Protein AF-Q73SS4-F1 (afdb_monomer)

Nearest PDB structures (foldseek):
  3zbh-assembly4_E  TM=8.788E-01  e=2.042E-02  Geobacillus thermodenitrificans
  4lws-assembly3_A  TM=8.722E-01  e=3.290E-02  Thermomonospora curvata DSM 43183
  4j10-assembly1_A  TM=8.920E-01  e=1.048E-01  Bacillus anthracis str. Sterne
  4j7k-assembly1_A  TM=8.903E-01  e=1.048E-01  Bacillus anthracis str. Sterne

Foldseek 3Di:
DDLVVLVVVLVVLVVVLVVLVVVVVVVVVVLVVCVVPDDDDVNVVVVVVVVVVVVVSVVVSVVSVVVSVVSVVVSVVVVVVVVVVVVVVD

Mean predicted aligned error: 6.86 Å

Sequence (90 aa):
MDPAALADAVQRMAEFQRYAEDMIAEIDSRVTRLHQTWTGEGAAAHAEAHQHWVRGEAMMREALAQLGKAASTAHGNYTGAMSKNLGMWS

Structure (mmCIF, N/CA/C/O backbone):
data_AF-Q73SS4-F1
#
_entry.id   AF-Q73SS4-F1
#
loop_
_atom_site.group_PDB
_atom_site.id
_atom_site.type_symbol
_atom_site.label_atom_id
_atom_site.label_alt_id
_atom_site.label_comp_id
_atom_site.label_asym_id
_atom_site.label_entity_id
_atom_site.label_seq_id
_atom_site.pdbx_PDB_ins_code
_atom_site.Cartn_x
_atom_site.Cartn_y
_atom_site.Cartn_z
_atom_site.occupancy
_atom_site.B_iso_or_equiv
_atom_site.auth_seq_id
_atom_site.auth_comp_id
_atom_site.auth_asym_id
_atom_site.auth_atom_id
_atom_site.pdbx_PDB_model_num
ATOM 1 N N . MET A 1 1 ? 18.752 8.446 -22.170 1.00 61.66 1 MET A N 1
ATOM 2 C CA . MET A 1 1 ? 18.230 7.600 -21.077 1.00 61.66 1 MET A CA 1
ATOM 3 C C . MET A 1 1 ? 18.824 6.221 -21.256 1.00 61.66 1 MET A C 1
ATOM 5 O O . MET A 1 1 ? 18.719 5.690 -22.354 1.00 61.66 1 MET A O 1
ATOM 9 N N . ASP A 1 2 ? 19.502 5.709 -20.235 1.00 77.31 2 AS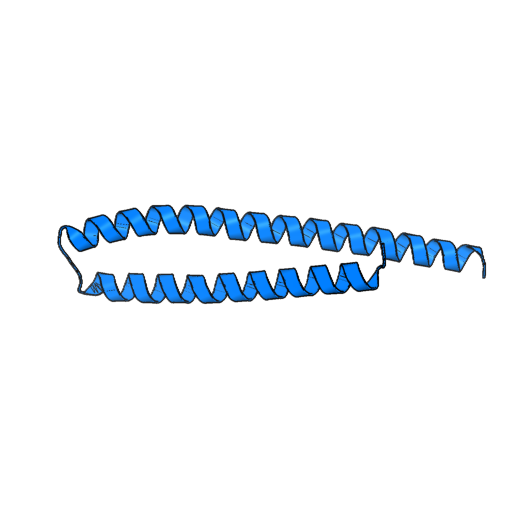P A N 1
ATOM 10 C CA . ASP A 1 2 ? 20.081 4.363 -20.226 1.00 77.31 2 ASP A CA 1
ATOM 11 C C . ASP A 1 2 ? 18.962 3.317 -20.006 1.00 77.31 2 ASP A C 1
ATOM 13 O O . ASP A 1 2 ? 18.259 3.401 -18.992 1.00 77.31 2 ASP A O 1
ATOM 17 N N . PRO A 1 3 ? 18.745 2.358 -20.930 1.00 73.56 3 PRO A N 1
ATOM 18 C CA . PRO A 1 3 ? 17.742 1.304 -20.771 1.00 73.56 3 PRO A CA 1
ATOM 19 C C . PRO A 1 3 ? 17.913 0.468 -19.496 1.00 73.56 3 PRO A C 1
ATOM 21 O O . PRO A 1 3 ? 16.909 0.010 -18.945 1.00 73.56 3 PRO A O 1
ATOM 24 N N . ALA A 1 4 ? 19.151 0.292 -19.017 1.00 79.62 4 ALA A N 1
ATOM 25 C CA . ALA A 1 4 ? 19.440 -0.447 -17.790 1.00 79.62 4 ALA A CA 1
ATOM 26 C C . ALA A 1 4 ? 18.977 0.328 -16.548 1.00 79.62 4 ALA A C 1
ATOM 28 O O . ALA A 1 4 ? 18.307 -0.237 -15.686 1.00 79.62 4 ALA A O 1
ATOM 29 N N . ALA A 1 5 ? 19.230 1.638 -16.499 1.00 81.19 5 ALA A N 1
ATOM 30 C CA . ALA A 1 5 ? 18.729 2.501 -15.429 1.00 81.19 5 ALA A CA 1
ATOM 31 C C . ALA A 1 5 ? 17.189 2.520 -15.359 1.00 81.19 5 ALA A C 1
ATOM 33 O O . ALA A 1 5 ? 16.614 2.549 -14.272 1.00 81.19 5 ALA A O 1
ATOM 34 N N . LEU A 1 6 ? 16.505 2.461 -16.510 1.00 78.81 6 LEU A N 1
ATOM 35 C CA . LEU A 1 6 ? 15.043 2.362 -16.548 1.00 78.81 6 LEU A CA 1
ATOM 36 C C . LEU A 1 6 ? 14.542 1.008 -16.017 1.00 78.81 6 LEU A C 1
ATOM 38 O O . LEU A 1 6 ? 13.541 0.973 -15.306 1.00 78.81 6 LEU A O 1
ATOM 42 N N . ALA A 1 7 ? 15.232 -0.092 -16.333 1.00 78.75 7 ALA A N 1
ATOM 43 C CA . ALA A 1 7 ? 14.893 -1.415 -15.808 1.00 78.75 7 ALA A CA 1
ATOM 44 C C . ALA A 1 7 ? 15.081 -1.498 -14.283 1.00 78.75 7 ALA A C 1
ATOM 46 O O . ALA A 1 7 ? 14.196 -1.992 -13.586 1.00 78.75 7 ALA A O 1
ATOM 47 N N . ASP A 1 8 ? 16.186 -0.956 -13.763 1.00 84.88 8 ASP A N 1
ATOM 48 C CA . ASP A 1 8 ? 16.455 -0.889 -12.320 1.00 84.88 8 ASP A CA 1
ATOM 49 C C . ASP A 1 8 ? 15.376 -0.072 -11.589 1.00 84.88 8 ASP A C 1
ATOM 51 O O . ASP A 1 8 ? 14.831 -0.512 -10.577 1.00 84.88 8 ASP A O 1
ATOM 55 N N . ALA A 1 9 ? 14.979 1.077 -12.146 1.00 81.12 9 ALA A N 1
ATOM 56 C CA . ALA A 1 9 ? 13.898 1.887 -11.589 1.00 81.12 9 ALA A CA 1
ATOM 57 C C . ALA A 1 9 ? 12.556 1.130 -11.547 1.00 81.12 9 ALA A C 1
ATOM 59 O O . ALA A 1 9 ? 11.881 1.145 -10.517 1.00 81.12 9 ALA A O 1
ATOM 60 N N . VAL A 1 10 ? 12.191 0.422 -12.627 1.00 79.50 10 VAL A N 1
ATOM 61 C CA . VAL A 1 10 ? 10.983 -0.428 -12.674 1.00 79.50 10 VAL A CA 1
ATOM 62 C C . VAL A 1 10 ? 11.029 -1.495 -11.581 1.00 79.50 10 VAL A C 1
ATOM 64 O O . VAL A 1 10 ? 10.039 -1.695 -10.874 1.00 79.50 10 VAL A O 1
ATOM 67 N N . GLN A 1 11 ? 12.169 -2.170 -11.426 1.00 84.44 11 GLN A N 1
ATO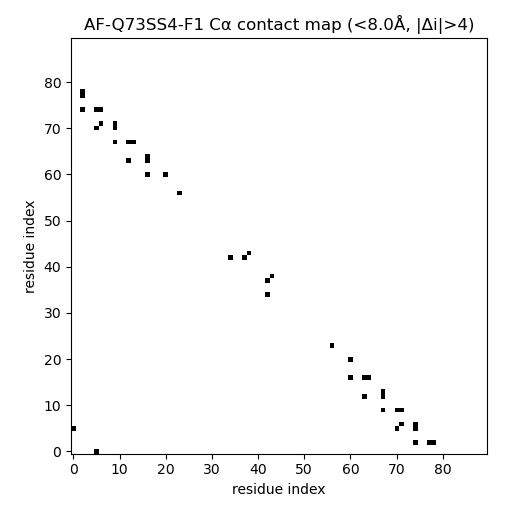M 68 C CA . GLN A 1 11 ? 12.320 -3.233 -10.439 1.00 84.44 11 GLN A CA 1
ATOM 69 C C . GLN A 1 11 ? 12.162 -2.697 -9.011 1.00 84.44 11 GLN A C 1
ATOM 71 O O . GLN A 1 11 ? 11.360 -3.236 -8.246 1.00 84.44 11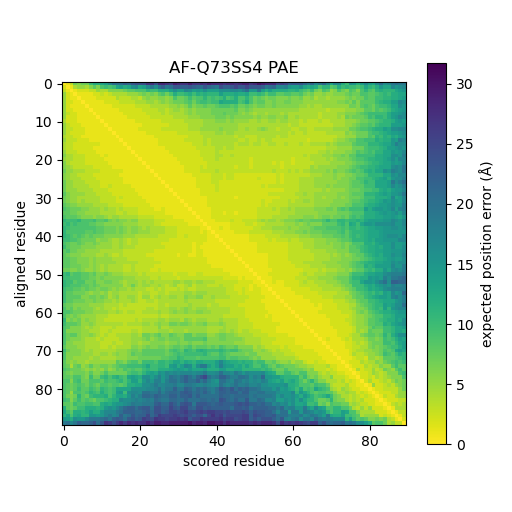 GLN A O 1
ATOM 76 N N . ARG A 1 12 ? 12.845 -1.596 -8.676 1.00 86.81 12 ARG A N 1
ATOM 77 C CA . ARG A 1 12 ? 12.740 -0.947 -7.358 1.00 86.81 12 ARG A CA 1
ATOM 78 C C . ARG A 1 12 ? 11.319 -0.493 -7.043 1.00 86.81 12 ARG A C 1
ATOM 80 O O . ARG A 1 12 ? 10.866 -0.637 -5.912 1.00 86.81 12 ARG A O 1
ATOM 87 N N . MET A 1 13 ? 10.598 0.036 -8.031 1.00 81.88 13 MET A N 1
ATOM 88 C CA . MET A 1 13 ? 9.199 0.432 -7.851 1.00 81.88 13 MET A CA 1
ATOM 89 C C . MET A 1 13 ? 8.301 -0.773 -7.558 1.00 81.88 13 MET A C 1
ATOM 91 O O . MET A 1 13 ? 7.440 -0.693 -6.685 1.00 81.88 13 MET A O 1
ATOM 95 N N . ALA A 1 14 ? 8.524 -1.899 -8.239 1.00 81.62 14 ALA A N 1
ATOM 96 C CA . ALA A 1 14 ? 7.775 -3.125 -7.983 1.00 81.62 14 ALA A CA 1
ATOM 97 C C . ALA A 1 14 ? 8.091 -3.714 -6.595 1.00 81.62 14 ALA A C 1
ATOM 99 O O . ALA A 1 14 ? 7.195 -4.213 -5.917 1.00 81.62 14 ALA A O 1
ATOM 100 N N . GLU A 1 15 ? 9.353 -3.657 -6.161 1.00 89.38 15 GLU A N 1
ATOM 101 C CA . GLU A 1 15 ? 9.771 -4.047 -4.806 1.00 89.38 15 GLU A CA 1
ATOM 102 C C . GLU A 1 15 ? 9.119 -3.170 -3.738 1.00 89.38 15 GLU A C 1
ATOM 104 O O . GLU A 1 15 ? 8.550 -3.693 -2.781 1.00 89.38 15 GLU A O 1
ATOM 109 N N . PHE A 1 16 ? 9.133 -1.852 -3.936 1.00 84.94 16 PHE A N 1
ATOM 110 C CA . PHE A 1 16 ? 8.481 -0.910 -3.036 1.00 84.94 16 PHE A CA 1
ATOM 111 C C . PHE A 1 16 ? 6.968 -1.138 -2.952 1.00 84.94 16 PHE A C 1
ATOM 113 O O . PHE A 1 16 ? 6.415 -1.109 -1.855 1.00 84.94 16 PHE A O 1
ATOM 120 N N . GLN A 1 17 ? 6.302 -1.413 -4.080 1.00 82.31 17 GLN A N 1
ATOM 121 C CA . GLN A 1 17 ? 4.870 -1.712 -4.091 1.00 82.31 17 GLN A CA 1
ATOM 122 C C . GLN A 1 17 ? 4.545 -2.938 -3.230 1.00 82.31 17 GLN A C 1
ATOM 124 O O . GLN A 1 17 ? 3.669 -2.852 -2.375 1.00 82.31 17 GLN A O 1
ATOM 129 N N . ARG A 1 18 ? 5.282 -4.044 -3.403 1.00 87.19 18 ARG A N 1
ATOM 130 C CA . ARG A 1 18 ? 5.087 -5.259 -2.592 1.00 87.19 18 ARG A CA 1
ATOM 131 C C . ARG A 1 18 ? 5.319 -4.997 -1.107 1.00 87.19 18 ARG A C 1
ATOM 133 O O . ARG A 1 18 ? 4.499 -5.375 -0.283 1.00 87.19 18 ARG A O 1
ATOM 140 N N . TYR A 1 19 ? 6.403 -4.296 -0.776 1.00 90.75 19 TYR A N 1
ATOM 141 C CA . TYR A 1 19 ? 6.702 -3.932 0.608 1.00 90.75 19 TYR A CA 1
ATOM 142 C C . TYR A 1 19 ? 5.583 -3.094 1.243 1.00 90.75 19 TYR A C 1
ATOM 144 O O . TYR A 1 19 ? 5.210 -3.323 2.393 1.00 90.75 19 TYR A O 1
ATOM 152 N N . ALA A 1 20 ? 5.037 -2.127 0.500 1.00 84.94 20 ALA A N 1
ATOM 153 C CA . ALA A 1 20 ? 3.920 -1.325 0.974 1.00 84.94 20 ALA A CA 1
ATOM 154 C C . ALA A 1 20 ? 2.677 -2.197 1.211 1.00 84.94 20 ALA A C 1
ATOM 156 O O . ALA A 1 20 ? 2.107 -2.127 2.296 1.00 84.94 20 ALA A O 1
ATOM 157 N N . GLU A 1 21 ? 2.300 -3.039 0.241 1.00 85.44 21 GLU A N 1
ATOM 158 C CA . GLU A 1 21 ? 1.160 -3.966 0.337 1.00 85.44 21 GLU A CA 1
ATOM 159 C C . GLU A 1 21 ? 1.256 -4.878 1.571 1.00 85.44 21 GLU A C 1
ATOM 161 O O . GLU A 1 21 ? 0.290 -4.979 2.331 1.00 85.44 21 GLU A O 1
ATOM 166 N N . ASP A 1 22 ? 2.428 -5.467 1.822 1.00 92.25 22 ASP A N 1
ATOM 167 C CA . ASP A 1 22 ? 2.667 -6.325 2.987 1.00 92.25 22 ASP A CA 1
ATOM 168 C C . ASP A 1 22 ? 2.496 -5.558 4.309 1.00 92.25 22 ASP A C 1
ATOM 170 O O . ASP A 1 22 ? 1.819 -6.024 5.230 1.00 92.25 22 ASP A O 1
ATOM 174 N N . MET A 1 23 ? 3.070 -4.352 4.394 1.00 91.12 23 MET A N 1
ATOM 175 C CA . MET A 1 23 ? 2.975 -3.499 5.582 1.00 91.12 23 MET A CA 1
ATOM 176 C C . MET A 1 23 ? 1.525 -3.120 5.891 1.00 91.12 23 MET A C 1
ATOM 178 O O . MET A 1 23 ? 1.119 -3.091 7.055 1.00 91.12 23 MET A O 1
ATOM 182 N N . ILE A 1 24 ? 0.724 -2.828 4.866 1.00 87.44 24 ILE A N 1
ATOM 183 C CA . ILE A 1 24 ? -0.667 -2.440 5.094 1.00 87.44 24 ILE A CA 1
ATOM 184 C C . ILE A 1 24 ? -1.492 -3.650 5.525 1.00 87.44 24 ILE A C 1
ATOM 186 O O . ILE A 1 24 ? -2.206 -3.565 6.524 1.00 87.44 24 ILE A O 1
ATOM 190 N N . ALA A 1 25 ? -1.338 -4.794 4.858 1.00 89.88 25 ALA A N 1
ATOM 191 C CA . ALA A 1 25 ? -2.024 -6.015 5.268 1.00 89.88 25 ALA A CA 1
ATOM 192 C C . 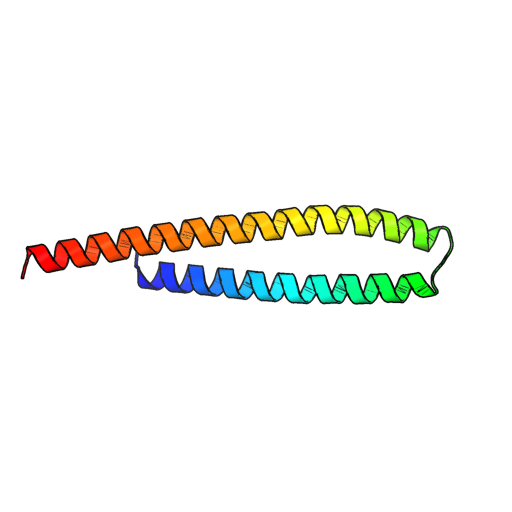ALA A 1 25 ? -1.729 -6.368 6.740 1.00 89.88 25 ALA A C 1
ATOM 194 O O . ALA A 1 25 ? -2.611 -6.812 7.486 1.00 89.88 25 ALA A O 1
ATOM 195 N N . GLU A 1 26 ? -0.499 -6.117 7.196 1.00 95.12 26 GLU A N 1
ATOM 196 C CA . GLU A 1 26 ? -0.127 -6.265 8.597 1.00 95.12 26 GLU A CA 1
ATOM 197 C C . GLU A 1 26 ? -0.851 -5.266 9.520 1.00 95.12 26 GLU A C 1
ATOM 199 O O . GLU A 1 26 ? -1.374 -5.669 10.569 1.00 95.12 26 GLU A O 1
ATOM 204 N N . ILE A 1 27 ? -0.907 -3.982 9.153 1.00 92.25 27 ILE A N 1
ATOM 205 C CA . ILE A 1 27 ? -1.626 -2.954 9.921 1.00 92.25 27 ILE A CA 1
ATOM 206 C C . ILE A 1 27 ? -3.114 -3.307 10.025 1.00 92.25 27 ILE A C 1
ATOM 208 O O . ILE A 1 27 ? -3.646 -3.320 11.136 1.00 92.25 27 ILE A O 1
ATOM 212 N N . ASP A 1 28 ? -3.765 -3.676 8.924 1.00 91.88 28 ASP A N 1
ATOM 213 C CA . ASP A 1 28 ? -5.186 -4.045 8.895 1.00 91.88 28 ASP A CA 1
ATOM 214 C C . ASP A 1 28 ? -5.481 -5.246 9.797 1.00 91.88 28 ASP A C 1
ATOM 216 O O . ASP A 1 28 ? -6.445 -5.246 10.569 1.00 91.88 28 ASP A O 1
ATOM 220 N N . SER A 1 29 ? -4.610 -6.260 9.771 1.00 95.31 29 SER A N 1
ATOM 221 C CA . SER A 1 29 ? -4.701 -7.421 10.664 1.00 95.31 29 SER A CA 1
ATOM 222 C C . SER A 1 29 ? -4.599 -7.018 12.137 1.00 95.31 29 SER A C 1
ATOM 224 O O . SER A 1 29 ? -5.356 -7.507 12.984 1.00 95.31 29 SER A O 1
ATOM 226 N N . ARG A 1 30 ? -3.672 -6.110 12.469 1.00 95.69 30 ARG A N 1
ATOM 227 C CA . ARG A 1 30 ? -3.488 -5.601 13.836 1.00 95.69 30 ARG A CA 1
ATOM 228 C C . ARG A 1 30 ? -4.686 -4.769 14.292 1.00 95.69 30 ARG A C 1
ATOM 230 O O . ARG A 1 30 ? -5.167 -4.997 15.401 1.00 95.69 30 ARG A O 1
ATOM 237 N N . VAL A 1 31 ? -5.195 -3.872 13.448 1.00 94.25 31 VAL A N 1
ATOM 238 C CA . VAL A 1 31 ? -6.377 -3.048 13.742 1.00 94.25 31 VAL A CA 1
ATOM 239 C C . VAL A 1 31 ? -7.607 -3.932 13.934 1.00 94.25 31 VAL A C 1
ATOM 241 O O . VAL A 1 31 ? -8.294 -3.807 14.946 1.00 94.25 31 VAL A O 1
ATOM 244 N N . THR A 1 32 ? -7.838 -4.890 13.037 1.00 94.12 32 THR A N 1
ATOM 245 C CA . THR A 1 32 ? -8.962 -5.834 13.134 1.00 94.12 32 THR A CA 1
ATOM 246 C C . THR A 1 32 ? -8.946 -6.593 14.459 1.00 94.12 32 THR A C 1
ATOM 248 O O . THR A 1 32 ? -9.965 -6.678 15.139 1.00 94.12 32 THR A O 1
ATOM 251 N N . ARG A 1 33 ? -7.783 -7.116 14.864 1.00 96.75 33 ARG A N 1
ATOM 252 C CA . ARG A 1 33 ? -7.622 -7.829 16.139 1.00 96.75 33 ARG A CA 1
ATOM 253 C C . ARG A 1 33 ? -7.813 -6.916 17.348 1.00 96.75 33 ARG A C 1
ATOM 255 O O . ARG A 1 33 ? -8.452 -7.326 18.309 1.00 96.75 33 ARG A O 1
ATOM 262 N N . LEU A 1 34 ? -7.296 -5.689 17.303 1.00 95.75 34 LEU A N 1
ATOM 263 C CA . LEU A 1 34 ? -7.458 -4.716 18.385 1.00 95.75 34 LEU A CA 1
ATOM 264 C C . LEU A 1 34 ? -8.944 -4.421 18.661 1.00 95.75 34 LEU A C 1
ATOM 266 O O . LEU A 1 34 ? -9.373 -4.424 19.815 1.00 95.75 34 LEU A O 1
ATOM 270 N N . HIS A 1 35 ? -9.741 -4.242 17.604 1.00 96.50 35 HIS A N 1
ATOM 271 C CA . HIS A 1 35 ? -11.179 -3.947 17.698 1.00 96.50 35 HIS A CA 1
ATOM 272 C C . HIS A 1 35 ? -12.051 -5.140 18.116 1.00 96.50 35 HIS A C 1
ATOM 274 O O . HIS A 1 35 ? 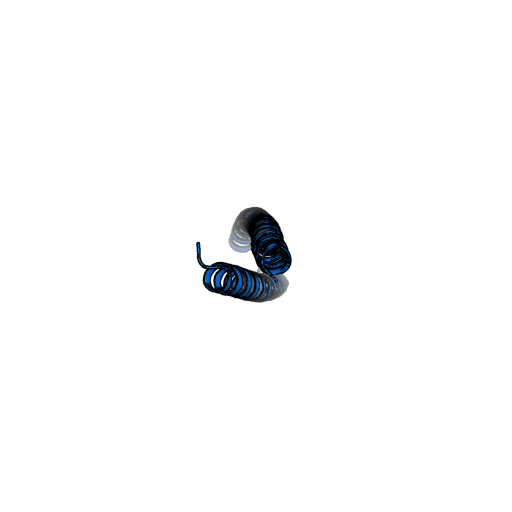-13.242 -4.965 18.346 1.00 96.50 35 HIS A O 1
ATOM 280 N N . GLN A 1 36 ? -11.488 -6.343 18.287 1.00 97.12 36 GLN A N 1
ATOM 281 C CA . GLN A 1 36 ? -12.238 -7.473 18.859 1.00 97.12 36 GLN A CA 1
ATOM 282 C C . GLN A 1 36 ? -12.599 -7.244 20.329 1.00 97.12 36 GLN A C 1
ATOM 284 O O . GLN A 1 36 ? -13.630 -7.724 20.796 1.00 97.12 36 GLN A O 1
ATOM 289 N N . THR A 1 37 ? -11.742 -6.536 21.063 1.00 96.88 37 THR A N 1
ATOM 290 C CA . THR A 1 37 ? -11.917 -6.296 22.503 1.00 96.88 37 THR A CA 1
ATOM 291 C C . THR A 1 37 ? -11.942 -4.819 22.862 1.00 96.88 37 THR A C 1
ATOM 293 O O . THR A 1 37 ? -12.398 -4.464 23.947 1.00 96.88 37 THR A O 1
ATOM 296 N N . TRP A 1 38 ? -11.429 -3.949 21.992 1.00 97.62 38 TRP A N 1
ATOM 297 C CA . TRP A 1 38 ? -11.427 -2.514 22.230 1.00 97.62 38 TRP A CA 1
ATOM 298 C C . TRP A 1 38 ? -12.749 -1.885 21.787 1.00 97.62 38 TRP A C 1
ATOM 300 O O . TRP A 1 38 ? -13.098 -1.908 20.612 1.00 97.62 38 TRP A O 1
ATOM 310 N N . THR A 1 39 ? -13.479 -1.307 22.740 1.00 96.06 39 THR A N 1
ATOM 311 C CA . THR A 1 39 ? -14.793 -0.690 22.518 1.00 96.06 39 THR A CA 1
ATOM 312 C C . THR A 1 39 ? -14.876 0.700 23.149 1.00 96.06 39 THR A C 1
ATOM 314 O O . THR A 1 39 ? -14.038 1.071 23.971 1.00 96.06 39 THR A O 1
ATOM 317 N N . GLY A 1 40 ? -15.932 1.447 22.822 1.00 97.69 40 GLY A N 1
ATOM 318 C CA . GLY A 1 40 ? -16.197 2.785 23.356 1.00 97.69 40 GLY A CA 1
ATOM 319 C C . GLY A 1 40 ? -15.834 3.897 22.373 1.00 97.69 40 GLY A C 1
ATOM 320 O O . GLY A 1 40 ? -15.497 3.644 21.218 1.00 97.69 40 GLY A O 1
ATOM 321 N N . GLU A 1 41 ? -15.911 5.142 22.833 1.00 97.81 41 GLU A N 1
ATOM 322 C CA . GLU A 1 41 ? -15.756 6.334 21.987 1.00 97.81 41 GLU A CA 1
ATOM 323 C C . GLU A 1 41 ? -14.387 6.402 21.291 1.00 97.81 41 GLU A C 1
ATOM 325 O O . GLU A 1 41 ? -14.311 6.652 20.091 1.00 97.81 41 GLU A O 1
ATOM 330 N N . GLY A 1 42 ? -13.305 6.080 22.008 1.00 96.62 42 GLY A N 1
ATOM 331 C CA . GLY A 1 42 ? -11.961 6.041 21.424 1.00 96.62 42 GLY A CA 1
ATOM 332 C C . GLY A 1 42 ? -11.807 4.985 20.324 1.00 96.62 42 GLY A C 1
ATOM 333 O O . GLY A 1 42 ? -11.134 5.235 19.325 1.00 96.62 42 GLY A O 1
ATOM 334 N N . ALA A 1 43 ? -12.473 3.834 20.465 1.00 96.69 43 ALA A N 1
ATOM 335 C CA . ALA A 1 43 ? -12.486 2.805 19.429 1.00 96.69 43 ALA A CA 1
ATOM 336 C C . ALA A 1 43 ? -13.255 3.288 18.186 1.00 96.69 43 ALA A C 1
ATOM 338 O O . ALA A 1 43 ? -12.775 3.121 17.067 1.00 96.69 43 ALA A O 1
ATOM 339 N N . ALA A 1 44 ? -14.398 3.958 18.373 1.00 96.25 44 ALA A N 1
ATOM 340 C CA . ALA A 1 44 ? -15.168 4.537 17.271 1.00 96.25 44 ALA A CA 1
ATOM 341 C C . ALA A 1 44 ? -14.362 5.598 16.498 1.00 96.25 44 ALA A C 1
ATOM 343 O O . ALA A 1 44 ? -14.254 5.510 15.275 1.00 96.25 44 ALA A O 1
ATOM 344 N N . ALA A 1 45 ? -13.719 6.531 17.208 1.00 97.19 45 ALA A N 1
ATOM 345 C CA . ALA A 1 45 ? -12.879 7.564 16.599 1.00 97.19 45 ALA A CA 1
ATOM 346 C C . ALA A 1 45 ? -11.681 6.969 15.837 1.00 97.19 45 ALA A C 1
ATOM 348 O O . ALA A 1 45 ? -11.353 7.399 14.730 1.00 97.19 45 ALA A O 1
ATOM 349 N N . HIS A 1 46 ? -11.039 5.934 16.391 1.00 96.31 46 HIS A N 1
ATOM 350 C CA . HIS A 1 46 ? -9.966 5.233 15.690 1.00 96.31 46 HIS A CA 1
ATOM 351 C C . HIS A 1 46 ? -10.476 4.502 14.440 1.00 96.31 46 HIS A C 1
ATOM 353 O O . HIS A 1 46 ? -9.804 4.517 13.410 1.00 96.31 46 HIS A O 1
ATOM 359 N N . ALA A 1 47 ? -11.627 3.827 14.509 1.00 93.75 47 ALA A N 1
ATOM 360 C CA . ALA A 1 47 ? -12.197 3.120 13.363 1.00 93.75 47 ALA A CA 1
ATOM 361 C C . ALA A 1 47 ? -12.512 4.084 12.208 1.00 93.75 47 ALA A C 1
ATOM 363 O O . ALA A 1 47 ? -12.191 3.787 11.058 1.00 93.75 47 ALA A O 1
ATOM 364 N N . GLU A 1 48 ? -13.056 5.263 12.513 1.00 94.81 48 GLU A N 1
ATOM 365 C CA . GLU A 1 48 ? -13.281 6.324 11.530 1.00 94.81 48 GLU A CA 1
ATOM 366 C C . GLU A 1 48 ? -11.962 6.792 10.896 1.00 94.81 48 GLU A C 1
ATOM 368 O O . GLU A 1 48 ? -11.818 6.768 9.671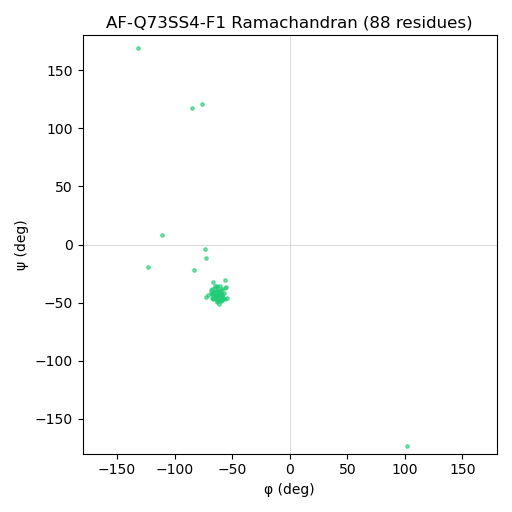 1.00 94.81 48 GLU A O 1
ATOM 373 N N . ALA A 1 49 ? -10.956 7.124 11.714 1.00 93.25 49 ALA A N 1
ATOM 374 C CA . ALA A 1 49 ? -9.637 7.527 11.226 1.00 93.25 49 ALA A CA 1
ATOM 375 C C . ALA A 1 49 ? -8.992 6.451 10.331 1.00 93.25 49 ALA A C 1
ATOM 377 O O . ALA A 1 49 ? -8.441 6.759 9.271 1.00 93.25 49 ALA A O 1
ATOM 378 N N . HIS A 1 50 ? -9.116 5.178 10.711 1.00 92.75 50 HIS A N 1
ATOM 379 C CA . HIS A 1 50 ? -8.614 4.058 9.923 1.00 92.75 50 HIS A CA 1
ATOM 380 C C . HIS A 1 50 ? -9.337 3.928 8.572 1.00 92.75 50 HIS A C 1
ATOM 382 O O . HIS A 1 50 ? -8.682 3.699 7.559 1.00 92.75 50 HIS A O 1
ATOM 388 N N . GLN A 1 51 ? -10.649 4.181 8.492 1.00 90.19 51 GLN A N 1
ATOM 389 C CA . GLN A 1 51 ? -11.353 4.207 7.201 1.00 90.19 51 GLN A CA 1
ATOM 390 C C . GLN A 1 51 ? -10.846 5.309 6.261 1.00 90.19 51 GLN A C 1
ATOM 392 O O . GLN A 1 51 ? -10.783 5.105 5.046 1.00 90.19 51 GLN A O 1
ATOM 397 N N . HIS A 1 52 ? -10.487 6.484 6.789 1.00 89.19 52 HIS A N 1
ATOM 398 C CA . HIS A 1 52 ? -9.848 7.525 5.977 1.00 89.19 52 HIS A CA 1
ATOM 399 C C . HIS A 1 52 ? -8.491 7.068 5.446 1.00 89.19 52 HIS A C 1
ATOM 401 O O . HIS A 1 52 ? -8.173 7.317 4.282 1.00 89.19 52 HIS A O 1
ATOM 407 N N . TRP A 1 53 ? -7.728 6.362 6.275 1.00 87.00 53 TRP A N 1
ATOM 408 C CA . TRP A 1 53 ? -6.435 5.819 5.897 1.00 87.00 53 TRP A CA 1
ATOM 409 C C . TRP A 1 53 ? -6.538 4.732 4.814 1.00 87.00 53 TRP A C 1
ATOM 411 O O . TRP A 1 53 ? -5.850 4.850 3.803 1.00 87.00 53 TRP A O 1
ATOM 421 N N . VAL A 1 54 ? -7.461 3.768 4.935 1.00 88.19 54 VAL A N 1
ATOM 422 C CA . VAL A 1 54 ? -7.696 2.708 3.926 1.00 88.19 54 VAL A CA 1
ATOM 423 C C . VAL A 1 54 ? -8.011 3.292 2.541 1.00 88.19 54 VAL A C 1
ATOM 425 O O . VAL A 1 54 ? -7.550 2.792 1.516 1.00 88.19 54 VAL A O 1
ATOM 428 N N . ARG A 1 55 ? -8.759 4.402 2.477 1.00 88.12 55 ARG A N 1
ATOM 429 C CA . ARG A 1 55 ? -9.014 5.093 1.200 1.00 88.12 55 ARG A CA 1
ATOM 430 C C . ARG A 1 55 ? -7.736 5.667 0.584 1.00 88.12 55 ARG A C 1
ATOM 432 O O . ARG A 1 55 ? -7.510 5.491 -0.610 1.00 88.12 55 ARG A O 1
ATOM 439 N N . GLY A 1 56 ? -6.905 6.339 1.381 1.00 85.94 56 GLY A N 1
ATOM 440 C CA . GLY A 1 56 ? -5.626 6.882 0.906 1.00 85.94 56 GLY A CA 1
ATOM 441 C C . GLY A 1 56 ? -4.644 5.784 0.491 1.00 85.94 56 GLY A C 1
ATOM 442 O O . GLY A 1 56 ? -3.924 5.916 -0.496 1.00 85.94 56 GLY A O 1
ATOM 443 N N . GLU A 1 57 ? -4.671 4.665 1.203 1.00 85.19 57 GLU A N 1
ATOM 444 C CA . GLU A 1 57 ? -3.889 3.477 0.905 1.00 85.19 57 GLU A CA 1
ATOM 445 C C . GLU A 1 57 ? -4.270 2.862 -0.455 1.00 85.19 57 GLU A C 1
ATOM 447 O O . GLU A 1 57 ? -3.388 2.582 -1.274 1.00 85.19 57 GLU A O 1
ATOM 452 N N . ALA A 1 58 ? -5.571 2.740 -0.745 1.00 86.06 58 ALA A N 1
ATOM 453 C CA . ALA A 1 58 ? -6.063 2.289 -2.047 1.00 86.06 58 ALA A CA 1
ATOM 454 C C . ALA A 1 58 ? -5.598 3.203 -3.193 1.00 86.06 58 ALA A C 1
ATOM 456 O O . ALA A 1 58 ? -5.126 2.715 -4.222 1.00 86.06 58 ALA A O 1
ATOM 457 N N . MET A 1 59 ? -5.647 4.525 -2.991 1.00 87.62 59 MET A N 1
ATOM 458 C CA . MET A 1 59 ? -5.140 5.498 -3.968 1.00 87.62 59 MET A CA 1
ATOM 459 C C . MET A 1 59 ? -3.635 5.324 -4.226 1.00 87.62 59 MET A C 1
ATOM 461 O O . MET A 1 59 ? -3.189 5.402 -5.370 1.00 87.62 59 MET A O 1
ATOM 465 N N . MET A 1 60 ? -2.844 5.067 -3.180 1.00 82.62 60 MET A N 1
ATOM 466 C CA . MET A 1 60 ? -1.403 4.840 -3.310 1.00 82.62 60 MET A CA 1
ATOM 467 C C . MET A 1 60 ? -1.092 3.553 -4.089 1.00 82.62 60 MET A C 1
ATOM 469 O O . MET A 1 60 ? -0.241 3.586 -4.980 1.00 82.62 60 MET A O 1
ATOM 473 N N . ARG A 1 61 ? -1.795 2.442 -3.807 1.00 81.62 61 ARG A N 1
ATOM 474 C CA . ARG A 1 61 ? -1.648 1.184 -4.568 1.00 81.62 61 ARG A CA 1
ATOM 475 C C . ARG A 1 61 ? -1.949 1.387 -6.047 1.00 81.62 61 ARG A C 1
ATOM 477 O O . ARG A 1 61 ? -1.175 0.960 -6.902 1.00 81.62 61 ARG A O 1
ATOM 484 N N . GLU A 1 62 ? -3.043 2.076 -6.350 1.00 87.44 62 GLU A N 1
ATOM 485 C CA . GLU A 1 62 ? -3.432 2.353 -7.728 1.00 87.44 62 GLU A CA 1
ATOM 486 C C . GLU A 1 62 ? -2.391 3.219 -8.453 1.00 87.44 62 GLU A C 1
ATOM 488 O O . GLU A 1 62 ? -1.992 2.900 -9.576 1.00 87.44 62 GLU A O 1
ATOM 493 N N . ALA A 1 63 ? -1.884 4.270 -7.803 1.00 84.62 63 ALA A N 1
ATOM 494 C CA . ALA A 1 63 ? -0.846 5.124 -8.371 1.00 84.62 63 ALA A CA 1
ATOM 495 C C . ALA A 1 63 ? 0.460 4.355 -8.651 1.00 84.62 63 ALA A C 1
ATOM 497 O O . ALA A 1 63 ? 1.046 4.514 -9.724 1.00 84.62 63 ALA A O 1
ATOM 498 N N . LEU A 1 64 ? 0.899 3.489 -7.730 1.00 79.12 64 LEU A N 1
ATOM 499 C CA . LEU A 1 64 ? 2.089 2.651 -7.919 1.00 79.12 64 LEU A CA 1
ATOM 500 C C . LEU A 1 64 ? 1.919 1.670 -9.084 1.00 79.12 64 LEU A C 1
ATOM 502 O O . LEU A 1 64 ? 2.811 1.572 -9.931 1.00 79.12 64 LEU A O 1
ATOM 506 N N . ALA A 1 65 ? 0.755 1.027 -9.196 1.00 82.50 65 ALA A N 1
ATOM 507 C CA . ALA A 1 65 ? 0.454 0.127 -10.305 1.00 82.50 65 ALA A CA 1
ATOM 508 C C . ALA A 1 65 ? 0.470 0.858 -11.662 1.00 82.50 65 ALA A C 1
ATOM 510 O O . ALA A 1 65 ? 1.029 0.356 -12.645 1.00 82.50 65 ALA A O 1
ATOM 511 N N . GLN A 1 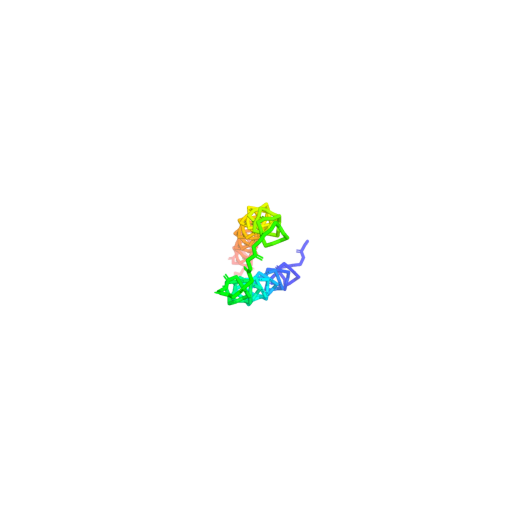66 ? -0.097 2.069 -11.725 1.00 86.19 66 GLN A N 1
ATOM 512 C CA . GLN A 1 66 ? -0.070 2.902 -12.931 1.00 86.19 66 GLN A CA 1
ATOM 513 C C . GLN A 1 66 ? 1.357 3.310 -13.316 1.00 86.19 66 GLN A C 1
ATOM 515 O O . GLN A 1 66 ? 1.739 3.189 -14.485 1.00 86.19 66 GLN A O 1
ATOM 520 N N . LEU A 1 67 ? 2.160 3.744 -12.341 1.00 78.81 67 LEU A N 1
ATOM 52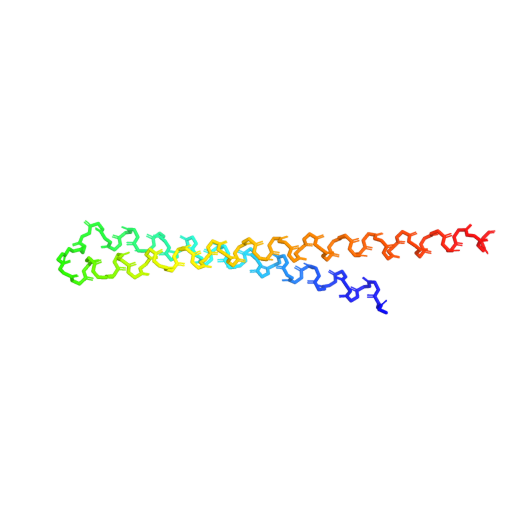1 C CA . LEU A 1 67 ? 3.561 4.100 -12.558 1.00 78.81 67 LEU A CA 1
ATOM 522 C C . LEU A 1 67 ? 4.381 2.894 -13.045 1.00 78.81 67 LEU A C 1
ATOM 524 O O . LEU A 1 67 ? 5.147 3.026 -14.000 1.00 78.81 67 LEU A O 1
ATOM 528 N N . GLY A 1 68 ? 4.174 1.709 -12.460 1.00 78.06 68 GLY A N 1
ATOM 529 C CA . GLY A 1 68 ? 4.806 0.465 -12.905 1.00 78.06 68 GLY A CA 1
ATOM 530 C C . GLY A 1 68 ? 4.476 0.135 -14.363 1.00 78.06 68 GLY A C 1
ATOM 531 O O . GLY A 1 68 ? 5.377 -0.093 -15.170 1.00 78.06 68 GLY A O 1
ATOM 532 N N . LYS A 1 69 ? 3.194 0.212 -14.746 1.00 83.62 69 LYS A N 1
ATOM 533 C CA . LYS A 1 69 ? 2.750 -0.020 -16.132 1.00 83.62 69 LYS A CA 1
ATOM 534 C C . LYS A 1 69 ? 3.382 0.964 -17.120 1.00 83.62 69 LYS A C 1
ATOM 536 O O . LYS A 1 69 ? 3.821 0.558 -18.202 1.00 83.62 69 LYS A O 1
ATOM 541 N N . ALA A 1 70 ? 3.430 2.248 -16.766 1.00 81.56 70 ALA A N 1
ATOM 542 C CA . ALA A 1 70 ? 4.047 3.278 -17.598 1.00 81.56 70 ALA A CA 1
ATOM 543 C C . ALA A 1 70 ? 5.548 3.011 -17.795 1.00 81.56 70 ALA A C 1
ATOM 545 O O . ALA A 1 70 ? 6.050 3.074 -18.919 1.00 81.56 70 ALA A O 1
ATOM 546 N N . ALA A 1 71 ? 6.247 2.637 -16.723 1.00 73.56 71 ALA A N 1
ATOM 547 C CA . ALA A 1 71 ? 7.675 2.361 -16.754 1.00 73.56 71 ALA A CA 1
ATOM 548 C C . ALA A 1 71 ? 8.011 1.086 -17.560 1.00 73.56 71 ALA A C 1
ATOM 550 O O . ALA A 1 71 ? 8.911 1.119 -18.402 1.00 73.56 71 ALA A O 1
ATOM 551 N N . SER A 1 72 ? 7.236 0.001 -17.419 1.00 76.94 72 SER A N 1
ATOM 552 C CA . SER A 1 72 ? 7.379 -1.201 -18.262 1.00 76.94 72 SER A CA 1
ATOM 553 C C . SER A 1 72 ? 7.125 -0.910 -19.744 1.00 76.94 72 SER A C 1
ATOM 555 O O . SER A 1 72 ? 7.855 -1.398 -20.607 1.00 76.94 72 SER A O 1
ATOM 557 N N . THR A 1 73 ? 6.126 -0.074 -20.049 1.00 82.81 73 THR A N 1
ATOM 558 C CA . THR A 1 73 ? 5.824 0.347 -21.428 1.00 82.81 73 THR A CA 1
ATOM 559 C C . THR A 1 73 ? 6.986 1.139 -22.027 1.00 82.81 73 THR A C 1
ATOM 561 O O . THR A 1 73 ? 7.423 0.857 -23.143 1.00 82.81 73 THR A O 1
ATOM 564 N N . ALA A 1 74 ? 7.530 2.103 -21.277 1.00 73.81 74 ALA A N 1
ATOM 565 C CA . ALA A 1 74 ? 8.695 2.869 -21.703 1.00 73.81 74 ALA A CA 1
ATOM 566 C C . ALA A 1 74 ? 9.899 1.948 -21.968 1.00 73.81 74 ALA A C 1
ATOM 568 O O . ALA A 1 74 ? 10.534 2.061 -23.017 1.00 73.81 74 ALA A O 1
ATOM 569 N N . HIS A 1 75 ? 10.172 0.992 -21.076 1.00 74.50 75 HIS A N 1
ATOM 570 C CA . HIS A 1 75 ? 11.274 0.044 -21.238 1.00 74.50 75 HIS A CA 1
ATOM 571 C C . HIS A 1 75 ? 11.131 -0.822 -22.500 1.00 74.50 75 HIS A C 1
ATOM 573 O O . HIS A 1 75 ? 12.088 -0.948 -23.269 1.00 74.50 75 HIS A O 1
ATOM 579 N N . GLY A 1 76 ? 9.935 -1.356 -22.770 1.00 76.81 76 GLY A N 1
ATOM 580 C CA . GLY A 1 76 ? 9.663 -2.130 -23.988 1.00 76.81 76 GLY A CA 1
ATOM 581 C C . GLY A 1 76 ? 9.855 -1.312 -25.270 1.00 76.81 76 GLY A C 1
ATOM 582 O O . GLY A 1 76 ? 10.469 -1.782 -26.228 1.00 76.81 76 GLY A O 1
ATOM 583 N N . ASN A 1 77 ? 9.410 -0.053 -25.273 1.00 75.69 77 ASN A N 1
ATOM 584 C CA . ASN A 1 77 ? 9.591 0.840 -26.419 1.00 75.69 77 ASN A CA 1
ATOM 585 C C . ASN A 1 77 ? 11.074 1.155 -26.678 1.00 75.69 77 ASN A C 1
ATOM 587 O O . ASN A 1 77 ? 11.521 1.108 -27.825 1.00 75.69 77 ASN A O 1
ATOM 591 N N . TYR A 1 78 ? 11.849 1.442 -25.625 1.00 69.50 78 TYR A N 1
ATOM 592 C CA . TYR A 1 78 ? 13.278 1.751 -25.751 1.00 69.50 78 TYR A CA 1
ATOM 593 C C . TYR A 1 78 ? 14.105 0.542 -26.203 1.00 69.50 78 TYR A C 1
ATOM 595 O O . TYR A 1 78 ? 14.916 0.664 -27.122 1.00 69.50 78 TYR A O 1
ATOM 603 N N . THR A 1 79 ? 13.884 -0.630 -25.607 1.00 73.75 79 THR A N 1
ATOM 604 C CA . THR A 1 79 ? 14.595 -1.864 -25.987 1.00 73.75 79 THR A CA 1
ATOM 605 C C . THR A 1 79 ? 14.245 -2.311 -27.408 1.00 73.75 79 THR A C 1
ATOM 607 O O . THR A 1 79 ? 15.142 -2.641 -28.186 1.00 73.75 79 THR A O 1
ATOM 610 N N . GLY A 1 80 ? 12.968 -2.230 -27.799 1.00 72.81 80 GLY A N 1
ATOM 611 C CA . GLY A 1 80 ? 12.522 -2.535 -29.160 1.00 72.81 80 GLY A CA 1
ATOM 612 C C . GLY A 1 80 ? 13.111 -1.594 -30.216 1.00 72.81 80 GLY A C 1
ATOM 613 O O . GLY A 1 80 ? 13.546 -2.052 -31.274 1.00 72.81 80 GLY A O 1
ATOM 614 N N . ALA A 1 81 ? 13.180 -0.289 -29.931 1.00 72.75 81 ALA A N 1
ATOM 615 C CA . ALA A 1 81 ? 13.815 0.680 -30.825 1.00 72.75 81 ALA A CA 1
ATOM 616 C C . ALA A 1 81 ? 15.319 0.409 -30.991 1.00 72.75 81 ALA A C 1
ATOM 618 O O . ALA A 1 81 ? 15.836 0.465 -32.106 1.00 72.75 81 ALA A O 1
ATOM 619 N N . MET A 1 82 ? 16.012 0.064 -29.902 1.00 68.50 82 MET A N 1
ATOM 620 C CA . MET A 1 82 ? 17.445 -0.239 -29.918 1.00 68.50 82 MET A CA 1
ATOM 621 C C . MET A 1 82 ? 17.754 -1.531 -30.691 1.00 68.50 82 MET A C 1
ATOM 623 O O . MET A 1 82 ? 18.660 -1.538 -31.521 1.00 68.50 82 MET A O 1
ATOM 627 N N . SER A 1 83 ? 16.958 -2.591 -30.499 1.00 72.56 83 SER A N 1
ATOM 628 C CA . SER A 1 83 ? 17.087 -3.853 -31.244 1.00 72.56 83 SER A CA 1
ATOM 629 C C . SER A 1 83 ? 16.838 -3.673 -32.745 1.00 72.56 83 SER A C 1
ATOM 631 O O . SER A 1 83 ? 17.627 -4.158 -33.555 1.00 72.56 83 SER A O 1
ATOM 633 N N . LYS A 1 84 ? 15.797 -2.917 -33.128 1.00 71.06 84 LYS A N 1
ATOM 634 C CA . LYS A 1 84 ? 15.527 -2.602 -34.541 1.00 71.06 84 LYS A CA 1
ATOM 635 C C . LYS A 1 84 ? 16.657 -1.809 -35.187 1.00 71.06 84 LYS A C 1
ATOM 637 O O . LYS A 1 84 ? 16.999 -2.085 -36.328 1.00 71.06 84 LYS A O 1
ATOM 642 N N . ASN A 1 85 ? 17.230 -0.844 -34.468 1.00 57.66 85 ASN A N 1
ATOM 643 C CA . ASN A 1 85 ? 18.334 -0.048 -34.994 1.00 57.66 85 ASN A CA 1
ATOM 644 C C . ASN A 1 85 ? 19.578 -0.928 -35.185 1.00 57.66 85 ASN A C 1
ATOM 646 O O . ASN A 1 85 ? 20.131 -0.949 -36.272 1.00 57.66 85 ASN A O 1
ATOM 650 N N . LEU A 1 86 ? 19.955 -1.753 -34.201 1.00 72.00 86 LEU A N 1
ATOM 651 C CA . LEU A 1 86 ? 21.080 -2.691 -34.347 1.00 72.00 86 LEU A CA 1
ATOM 652 C C . LEU A 1 86 ? 20.895 -3.676 -35.515 1.00 72.00 86 LEU A C 1
ATOM 654 O O . LEU A 1 86 ? 21.855 -3.937 -36.229 1.00 72.00 86 LEU A O 1
ATOM 658 N N . GLY A 1 87 ? 19.673 -4.162 -35.751 1.00 69.44 87 GLY A N 1
ATOM 659 C CA . GLY A 1 87 ? 19.362 -5.036 -36.888 1.00 69.44 87 GLY A CA 1
ATOM 660 C C . GLY A 1 87 ? 19.328 -4.346 -38.260 1.00 69.44 87 GLY A C 1
ATOM 661 O O . GLY A 1 87 ? 19.277 -5.035 -39.271 1.00 69.44 87 GLY A O 1
ATOM 662 N N . MET A 1 88 ? 19.339 -3.009 -38.325 1.00 66.56 88 MET A N 1
ATOM 663 C CA . MET A 1 88 ? 19.447 -2.264 -39.590 1.00 66.56 88 MET A CA 1
ATOM 664 C C . MET A 1 88 ? 20.893 -2.109 -40.079 1.00 66.56 88 MET A C 1
ATOM 666 O O . MET A 1 88 ? 21.098 -1.842 -41.261 1.00 66.56 88 MET A O 1
ATOM 670 N N . TRP A 1 89 ? 21.874 -2.221 -39.178 1.00 58.56 89 TRP A N 1
ATOM 671 C CA . TRP A 1 89 ? 23.299 -2.003 -39.473 1.00 58.56 89 TRP A CA 1
ATOM 672 C C . TRP A 1 89 ? 24.137 -3.293 -39.417 1.00 58.56 89 TRP A C 1
ATOM 674 O O . TRP A 1 89 ? 25.364 -3.221 -39.481 1.00 58.56 89 TRP A O 1
ATOM 684 N N . SER A 1 90 ? 23.485 -4.452 -39.292 1.00 51.38 90 SER A N 1
ATOM 685 C CA . SER A 1 90 ? 24.057 -5.796 -39.473 1.00 51.38 90 SER A CA 1
ATOM 686 C C . SER A 1 90 ? 23.730 -6.335 -40.858 1.00 51.38 90 SER A C 1
ATOM 688 O O . SER A 1 90 ? 24.636 -6.906 -41.498 1.00 51.38 90 SER A O 1
#

Radius of gyration: 21.04 Å; Cα contacts (8 Å, |Δi|>4): 22; chains: 1; bounding box: 40×15×63 Å

Solvent-accessible surface area (backbone atoms only — not comparable to full-atom values): 5013 Å² total; per-residue (Å²): 134,61,71,65,61,52,49,53,51,42,50,52,52,54,51,51,49,51,53,50,54,54,53,48,57,50,50,52,52,51,52,56,58,51,56,72,76,47,72,59,71,70,41,53,56,47,52,55,54,47,54,58,47,54,53,54,50,52,53,49,53,51,51,50,51,51,52,47,53,52,44,52,51,50,48,53,54,52,54,52,53,51,52,54,53,56,66,72,80,110

Secondary structure (DSSP, 8-state):
--HHHHHHHHHHHHHHHHHHHHHHHHHHHHHHHHTTT--SHHHHHHHHHHHHHHHHHHHHHHHHHHHHHHHHHHHHHHHHHHHHHHHH--

InterPro domains:
  IPR010310 Type VII secretion system ESAT-6-like [PF06013] (1-80)
  IPR036689 ESAT-6-like superfamily [SSF140453] (1-90)

Organism: Mycolicibacterium paratuberculosis (strain ATCC BAA-968 / K-10) (NCBI:txid262316)

pLDDT: mean 84.11, std 10.18, range [51.38, 97.81]

=== Feature glossary ===
Key to the feature types in this record:

pLDDT. pLDDT is the predicted lDDT-Cα score: AlphaFold's confidence that the local environment of each residue (all inter-atomic distances within 15 Å) is correctly placed. It is a per-residue number between 0 and 100, with higher meaning more reliable.

Radius of gyration, Cα contacts, bounding box. The geometric summary reports three shape descriptors. Rg (radius of gyration) measures how spread out the Cα atoms are about their centre of mass; compact globular proteins have small Rg, elongated or unfolded ones large. Cα contacts (<8 Å, |i−j|>4) count long-range residue pairs in spatial proximity — high for tightly packed folds, near zero for rods or random coil. The bounding-box extents give the protein's footprint along x, y, z in Å.

Backbone torsions (φ/ψ). Backbone dihedral angles. Every residue except chain termini has a φ (preceding-C → N → Cα → C) and a ψ (N → Cα → C → next-N). They are reported in degrees following the IUPAC sign convention. Secondary structure is essentially a statement about which (φ, ψ) basin each residue occupies.

Contact-map, Ramachandran, and PAE plots. Plot images: a contact map (which residues are close in 3D, as an N×N binary image), a Ramachandran scatter (backbone torsion angles, revealing secondary-structure composition at a glance), and — for AlphaFold structures — a PAE heatmap (pairwise prediction confidence).

Predicted aligned error. Predicted Aligned Error (PAE) is an AlphaFold confidence matrix: entry (i, j) is the expected error in the position of residue j, in ångströms, when the prediction is superimposed on the true structure at residue i. Low PAE within a block of residues means that block is internally rigid and well-predicted; high PAE between two blocks means their relative placement is uncertain even if each block individually is confident.

Secondary structure (3-state, P-SEA). Three-state secondary structure (P-SEA) collapses the eight DSSP classes into helix (a), strand (b), and coil (c). P-SEA assigns these from Cα geometry alone — distances and angles — without requiring backbone oxygens, so it works on any Cα trace.

Solvent-accessible surface area. Solvent-accessible surface area (SASA) is the area in Å² traced out by the centre of a 1.4 Å probe sphere (a water molecule) rolled over the protein's van der Waals surface (Shrake–Rupley / Lee–Richards construction). Buried residues have near-zero SASA; fully exposed residues can exceed 200 Å². The total SASA scales roughly with the number of surface residues.

Foldseek 3Di. The Foldseek 3Di string encodes local tertiary geometry as a 20-letter alphabet — one character per residue — derived from the relative positions of nearby Cα atoms. Unlike the amino-acid sequence, 3Di is a direct function of the 3D structure, so two proteins with the same fold have similar 3Di strings even at low sequence identity.

B-factor. For experimental (PDB) structures, the B-factor (temperature factor) quantifies the positional spread of each atom in the crys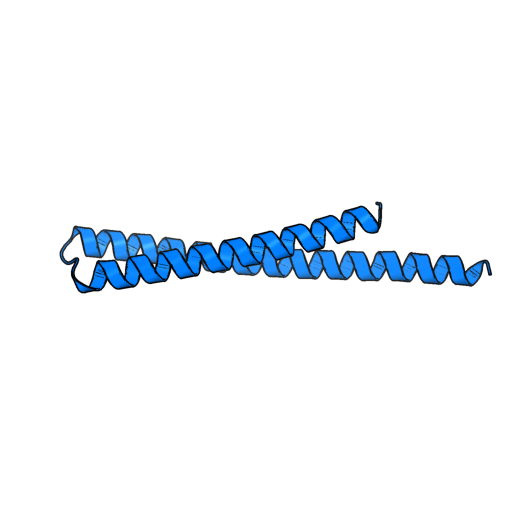tal — a combination of thermal vibration and static disorder — in units of Å². High B-factors mark flexible loops or poorly resolved regions; low B-factors mark the rigid, well-ordered core.

mmCIF coordinates. The mmCIF block holds the 3D Cartesian coordinates of each backbone atom (N, Cα, C, O) in ångströms. mmCIF is the PDB's canonical archive format — a tagged-loop text representation of the atomic model.

InterPro / GO / CATH / organism. Functional annotations link the protein to curated databases. InterPro entries identify conserved domains and families by matching the sequence against member-database signatures (Pfam, PROSITE, CDD, …). Gene Ontology (GO) terms describe molecular function, biological process, and cellular component in a controlled vocabulary. CATH places the structure in a hierarchical fold classification (Class/Architecture/Topology/Homologous-superfamily). The organism is the source species.

Rendered structure images. Structure images are PyMOL renders from six orthogonal camera directions. Cartoon representation draws helices as coils and strands as arrows; sticks shows the backbone as bonds; surface shows the solvent-excluded envelope. Rainbow coloring maps sequence position to hue (blue→red, N→C); chain coloring assigns a distinct color per polypeptide.

Sequence. This is the polypeptide sequence — one letter per residue, N-terminus first. Length ranges from a few dozen residues for small domains to over a thousand for large multi-domain proteins.

Secondary structure (8-state, DSSP). The SS8 string is DSSP's per-residue secondary-structure call. α-helix (H) means an i→i+4 H-bond ladder; β-strand (E) means the residue participates in a β-sheet; 3₁₀ (G) and π (I) are tighter and wider helices; T/S are turns/bends; '-' is loop.

Nearest PDB structures. Structural nearest neighbors (via Foldseek easy-search vs the PDB). Reported per hit: target PDB id, E-value, and alignment TM-score. A TM-score above ~0.5 is the conventional threshold for 'same fold'.